Protein AF-A0A1M3EFP3-F1 (afdb_monomer)

pLDDT: mean 71.4, std 15.64, range [27.47, 90.38]

Mean predicted aligned error: 19.11 Å

Secondary structure (DSSP, 8-state):
---PPP---TTEEE-PPTT--PPTT--GGGTPPPPTTSPPPPTT--SEEE------GGGG-SS----TTSHHHHHHHHHHHHHHS-------STT-EEEE-TTS-EEEE-TTSTT--EEEEEEESSGGGSPSS---EEEETTEEEEEEE--

Solvent-accessible surface area (backbone atoms only — not comparable to full-atom values): 9932 Å² total; per-residue (Å²): 135,85,80,75,75,75,87,72,57,99,51,54,42,66,43,78,56,93,89,55,94,70,60,90,85,59,39,63,90,79,70,49,77,82,64,88,86,55,73,83,73,63,92,88,68,65,50,69,40,72,55,84,68,82,80,70,82,71,84,69,77,85,68,78,84,90,74,96,80,60,60,66,65,51,51,54,48,50,53,51,46,49,70,72,54,56,80,81,69,68,72,81,56,73,70,27,15,26,24,76,44,99,83,79,47,75,43,75,46,60,70,85,42,94,62,35,44,29,28,26,75,41,74,33,90,45,73,85,71,46,64,83,89,43,86,48,67,44,89,48,101,88,31,24,30,22,32,32,73,54,129

Radius of gyration: 21.46 Å; Cα contacts (8 Å, |Δi|>4): 169; chains: 1; bounding box: 40×60×51 Å

Foldseek 3Di:
DDPDDPPDDPQKDFDDAPPDPAPPRDDVVVVDDGDPPGDDHDPPDDRIDGHDDPPDPPVPPPDDDDDPDCVPVVVVVVVVVCVVCDDDAQPDDAFWFWAQDDPRDIDTDPPPDPRRFKGFHHFDADFVPQDPPFPGWDQDPVHTTTIDTDD

Sequence (151 aa):
MITAAPRGGADTVFNAPPGWLTPAGFDPRRGHLPDPTWPAAPAGWQFWVTRPQPRGLVAALKRGWWGPAVGGAVVVLLVLVALLHGPSSPTDGVGSCWTEGSGGRLTSVDCSSSRAMYRVSSVVARPELCSKPSPGYLDGATGFECLTATS

Structure (mmCIF, N/CA/C/O backbone):
data_AF-A0A1M3EFP3-F1
#
_entry.id   AF-A0A1M3EFP3-F1
#
loop_
_atom_site.group_PDB
_atom_site.id
_atom_site.type_symbol
_atom_site.label_atom_id
_atom_site.label_alt_id
_atom_site.label_comp_id
_atom_site.label_asym_id
_atom_site.label_entity_id
_atom_site.label_seq_id
_atom_site.pdbx_PDB_ins_code
_atom_site.Cartn_x
_atom_site.Cartn_y
_atom_site.Cartn_z
_atom_site.occupancy
_atom_site.B_iso_or_equiv
_atom_site.auth_seq_id
_atom_site.auth_comp_id
_atom_site.auth_asym_id
_atom_site.auth_atom_id
_atom_site.pdbx_PDB_model_num
ATOM 1 N N . MET A 1 1 ? 11.030 -10.917 30.169 1.00 29.42 1 MET A N 1
ATOM 2 C CA . MET A 1 1 ? 10.916 -11.995 29.163 1.00 29.42 1 MET A CA 1
ATOM 3 C C . MET A 1 1 ? 10.257 -11.389 27.939 1.00 29.42 1 MET A C 1
ATOM 5 O O . MET A 1 1 ? 9.121 -10.953 28.045 1.00 29.42 1 MET A O 1
ATOM 9 N N . ILE A 1 2 ? 10.991 -11.231 26.838 1.00 27.47 2 ILE A N 1
ATOM 10 C CA . ILE A 1 2 ? 10.464 -10.622 25.610 1.00 27.47 2 ILE A CA 1
ATOM 11 C C . ILE A 1 2 ? 9.995 -11.783 24.736 1.00 27.47 2 ILE A C 1
ATOM 13 O O . ILE A 1 2 ? 10.812 -12.501 24.164 1.00 27.47 2 ILE A O 1
ATOM 17 N N . THR A 1 3 ? 8.686 -12.025 24.717 1.00 31.03 3 THR A N 1
ATOM 18 C CA . THR A 1 3 ? 8.067 -13.013 23.831 1.00 31.03 3 THR A CA 1
ATOM 19 C C . THR A 1 3 ? 8.309 -12.576 22.392 1.00 31.03 3 THR A C 1
ATOM 21 O O . THR A 1 3 ? 7.810 -11.538 21.960 1.00 31.03 3 THR A O 1
ATOM 24 N N . ALA A 1 4 ? 9.111 -13.354 21.667 1.00 32.00 4 ALA A N 1
ATOM 25 C CA . ALA A 1 4 ? 9.338 -13.171 20.244 1.00 32.00 4 ALA A CA 1
ATOM 26 C C . ALA A 1 4 ? 7.988 -13.179 19.511 1.00 32.00 4 ALA A C 1
ATOM 28 O O . ALA A 1 4 ? 7.208 -14.124 19.648 1.00 32.00 4 ALA A O 1
ATOM 29 N N . ALA A 1 5 ? 7.708 -12.116 18.754 1.00 43.78 5 ALA A N 1
ATOM 30 C CA . ALA A 1 5 ? 6.544 -12.063 17.883 1.00 43.78 5 ALA A CA 1
ATOM 31 C C . ALA A 1 5 ? 6.570 -13.272 16.924 1.00 43.78 5 ALA A C 1
ATOM 33 O O . ALA A 1 5 ? 7.647 -13.637 16.435 1.00 43.78 5 ALA A O 1
ATOM 34 N N . PRO A 1 6 ? 5.417 -13.908 16.643 1.00 43.91 6 PRO A N 1
ATOM 35 C CA . PRO A 1 6 ? 5.364 -14.999 15.684 1.00 43.91 6 PRO A CA 1
ATOM 36 C C . PRO A 1 6 ? 5.907 -14.494 14.347 1.00 43.91 6 PRO A C 1
ATOM 38 O O . PRO A 1 6 ? 5.598 -13.371 13.944 1.00 43.91 6 PRO A O 1
ATOM 41 N N . ARG A 1 7 ? 6.719 -15.313 13.662 1.00 45.34 7 ARG A N 1
ATOM 42 C CA . ARG A 1 7 ? 7.126 -15.080 12.269 1.00 45.34 7 ARG A CA 1
ATOM 43 C C . ARG A 1 7 ? 5.846 -14.959 11.441 1.00 45.34 7 ARG A C 1
ATOM 45 O O . ARG A 1 7 ? 5.256 -15.968 11.067 1.00 45.34 7 ARG A O 1
ATOM 52 N N . GLY A 1 8 ? 5.357 -13.734 11.274 1.00 48.22 8 GLY A N 1
ATOM 53 C CA . GLY A 1 8 ? 4.094 -13.461 10.614 1.00 48.22 8 GLY A CA 1
ATOM 54 C C . GLY A 1 8 ? 4.214 -13.887 9.166 1.00 48.22 8 GLY A C 1
ATOM 55 O O . GLY A 1 8 ? 4.918 -13.240 8.396 1.00 48.22 8 GLY A O 1
ATOM 56 N N . GLY A 1 9 ? 3.548 -14.985 8.812 1.00 53.97 9 GLY A N 1
ATOM 57 C CA . GLY A 1 9 ? 3.300 -15.316 7.417 1.00 53.97 9 GLY A CA 1
ATOM 58 C C . GLY A 1 9 ? 2.615 -14.135 6.729 1.00 53.97 9 GLY A C 1
ATOM 59 O O . GLY A 1 9 ? 1.959 -13.318 7.390 1.00 53.97 9 GLY A O 1
ATOM 60 N N . ALA A 1 10 ? 2.771 -14.059 5.408 1.00 60.09 10 ALA A N 1
ATOM 61 C CA . ALA A 1 10 ? 2.252 -13.008 4.527 1.00 60.09 10 ALA A CA 1
ATOM 62 C C . ALA A 1 10 ? 0.737 -12.713 4.672 1.00 60.09 10 ALA A C 1
ATOM 64 O O . ALA A 1 10 ? 0.228 -11.757 4.096 1.00 60.09 10 ALA A O 1
ATOM 65 N N . ASP A 1 11 ? 0.027 -13.496 5.483 1.00 69.06 11 ASP A N 1
ATOM 66 C CA . ASP A 1 11 ? -1.413 -13.467 5.695 1.00 69.06 11 ASP A CA 1
ATOM 67 C C . ASP A 1 11 ? -1.855 -12.718 6.963 1.00 69.06 11 ASP A C 1
ATOM 69 O O . ASP A 1 11 ? -3.033 -12.743 7.295 1.00 69.06 11 ASP A O 1
ATOM 73 N N . THR A 1 12 ? -0.960 -12.078 7.721 1.00 77.56 12 THR A N 1
ATOM 74 C CA . THR A 1 12 ? -1.326 -11.381 8.976 1.00 77.56 12 THR A CA 1
ATOM 75 C C . THR A 1 12 ? -1.323 -9.861 8.819 1.00 77.56 12 THR A C 1
ATOM 77 O O . THR A 1 12 ? -0.338 -9.289 8.353 1.00 77.56 12 THR A O 1
ATOM 80 N N . VAL A 1 13 ? -2.407 -9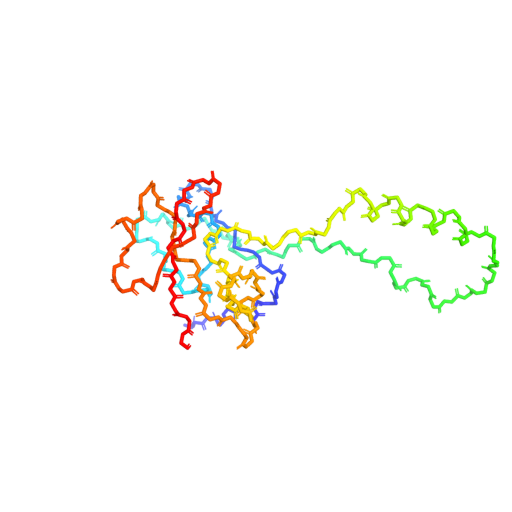.193 9.231 1.00 81.69 13 VAL A N 1
ATOM 81 C CA . VAL A 1 13 ? -2.585 -7.730 9.161 1.00 81.69 13 VAL A CA 1
ATOM 82 C C . VAL A 1 13 ? -2.605 -7.106 10.560 1.00 81.69 13 VAL A C 1
ATOM 84 O O . VAL A 1 13 ? -3.058 -7.738 11.518 1.00 81.69 13 VAL A O 1
ATOM 87 N N . PHE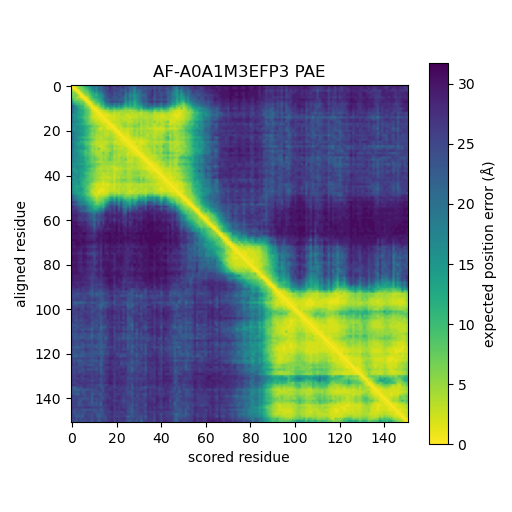 A 1 14 ? -2.081 -5.881 10.673 1.00 85.50 14 PHE A N 1
ATOM 88 C CA . PHE A 1 14 ? -2.111 -5.113 11.915 1.00 85.50 14 PHE A CA 1
ATOM 89 C C . PHE A 1 14 ? -3.536 -4.618 12.202 1.00 85.50 14 PHE A C 1
ATOM 91 O O . PHE A 1 14 ? -4.160 -3.980 11.356 1.00 85.50 14 PHE A O 1
ATOM 98 N N . ASN A 1 15 ? -4.040 -4.913 13.395 1.00 86.69 15 ASN A N 1
ATOM 99 C CA . ASN A 1 15 ? -5.351 -4.507 13.884 1.00 86.69 15 ASN A CA 1
ATOM 100 C C . ASN A 1 15 ? -5.168 -3.485 15.013 1.00 86.69 15 ASN A C 1
ATOM 102 O O . ASN A 1 15 ? -4.870 -3.853 16.153 1.00 86.69 15 ASN A O 1
ATOM 106 N N . ALA A 1 16 ? -5.299 -2.199 14.685 1.00 85.31 16 ALA A N 1
ATOM 107 C CA . ALA A 1 16 ? -5.158 -1.117 15.652 1.00 85.31 16 ALA A CA 1
ATOM 108 C C . ALA A 1 16 ? -6.331 -1.115 16.658 1.00 85.31 16 ALA A C 1
ATOM 110 O O . ALA A 1 16 ? -7.478 -1.303 16.247 1.00 85.31 16 ALA A O 1
ATOM 111 N N . PRO A 1 17 ? -6.076 -0.895 17.961 1.00 85.44 17 PRO A N 1
ATOM 112 C CA . PRO A 1 17 ? -7.126 -0.695 18.953 1.00 85.44 17 PRO A CA 1
ATOM 113 C C . PRO A 1 17 ? -8.084 0.455 18.608 1.00 85.44 17 PRO A C 1
ATOM 115 O O . PRO A 1 17 ? -7.687 1.414 17.938 1.00 85.44 17 PRO A O 1
ATOM 118 N N . PRO A 1 18 ? -9.327 0.427 19.124 1.00 78.50 18 PRO A N 1
ATOM 119 C CA . PRO A 1 18 ? -10.253 1.540 18.982 1.00 78.50 18 PRO A CA 1
ATOM 120 C C . PRO A 1 18 ? -9.648 2.814 19.586 1.00 78.50 18 PRO A C 1
ATOM 122 O O . PRO A 1 18 ? -9.137 2.794 20.704 1.00 78.50 18 PRO A O 1
ATOM 125 N N . GLY A 1 19 ? -9.709 3.922 18.845 1.00 78.19 19 GLY A N 1
ATOM 126 C CA . GLY A 1 19 ? -9.183 5.222 19.278 1.00 78.19 19 GLY A CA 1
ATOM 127 C C . GLY A 1 19 ? -7.711 5.482 18.940 1.00 78.19 19 GLY A C 1
ATOM 128 O O . GLY A 1 19 ? -7.235 6.589 19.177 1.00 78.19 19 GLY A O 1
ATOM 129 N N . TRP A 1 20 ? -6.986 4.520 18.360 1.00 84.31 20 TRP A N 1
ATOM 130 C CA . TRP A 1 20 ? -5.644 4.775 17.831 1.00 84.31 20 TRP A CA 1
ATOM 131 C C . TRP A 1 20 ? -5.727 5.474 16.469 1.00 84.31 20 TRP A C 1
ATOM 133 O O . TRP A 1 20 ? -6.382 4.990 15.546 1.00 84.31 20 TRP A O 1
ATOM 143 N N . LEU A 1 21 ? -5.025 6.601 16.326 1.00 82.44 21 LEU A N 1
ATOM 144 C CA . LEU A 1 21 ? -4.865 7.302 15.049 1.00 82.44 21 LEU A CA 1
ATOM 145 C C . LEU A 1 21 ? -3.729 6.657 14.254 1.00 82.44 21 LEU A C 1
ATOM 147 O O . LEU A 1 21 ? -2.614 7.170 14.179 1.00 82.44 21 LEU A O 1
ATOM 151 N N . THR A 1 22 ? -4.004 5.476 13.714 1.00 83.19 22 THR A N 1
ATOM 152 C CA . THR A 1 22 ? -3.021 4.694 12.972 1.00 83.19 22 THR A CA 1
ATOM 153 C C . THR A 1 22 ? -3.096 5.015 11.471 1.00 83.19 22 THR A C 1
ATOM 155 O O . THR A 1 22 ? -4.170 4.877 10.884 1.00 83.19 22 THR A O 1
ATOM 158 N N . PRO A 1 23 ? -1.984 5.416 10.819 1.00 77.94 23 PRO A N 1
ATOM 159 C CA . PRO A 1 23 ? -1.955 5.631 9.374 1.00 77.94 23 PRO A CA 1
ATOM 160 C C . PRO A 1 23 ? -2.356 4.371 8.597 1.00 77.94 23 PRO A C 1
ATOM 162 O O . PRO A 1 23 ? -2.069 3.246 9.020 1.00 77.94 23 PRO A O 1
ATOM 165 N N . ALA A 1 24 ? -2.983 4.549 7.433 1.00 78.81 24 ALA A N 1
ATOM 166 C CA . ALA A 1 24 ? -3.335 3.429 6.567 1.00 78.81 24 ALA A CA 1
ATOM 167 C C . ALA A 1 24 ? -2.080 2.612 6.206 1.00 78.81 24 ALA A C 1
ATOM 169 O O . ALA A 1 24 ? -1.065 3.163 5.784 1.00 78.81 24 ALA A O 1
ATOM 170 N N . GLY A 1 25 ? -2.141 1.291 6.397 1.00 74.06 25 GLY A N 1
ATOM 171 C CA . GLY A 1 25 ? -1.011 0.399 6.119 1.00 74.06 25 GLY A CA 1
ATOM 172 C C . GLY A 1 25 ? 0.113 0.421 7.163 1.00 74.06 25 GLY A C 1
ATOM 173 O O . GLY A 1 25 ? 1.184 -0.134 6.899 1.00 74.06 25 GLY A O 1
ATOM 174 N N . PHE A 1 26 ? -0.104 1.021 8.341 1.00 81.38 26 PHE A N 1
ATOM 175 C CA . PHE A 1 26 ? 0.830 0.904 9.460 1.00 81.38 26 PHE A CA 1
ATOM 176 C C . PHE A 1 26 ? 1.116 -0.569 9.779 1.00 81.38 26 PHE A C 1
ATOM 178 O O . PHE A 1 26 ? 0.218 -1.394 9.942 1.00 81.38 26 PHE A O 1
ATOM 185 N N . ASP A 1 27 ? 2.402 -0.883 9.878 1.00 83.25 27 ASP A N 1
ATOM 186 C CA . ASP A 1 27 ? 2.904 -2.219 10.187 1.00 83.25 27 ASP A CA 1
ATOM 187 C C . ASP A 1 27 ? 4.271 -2.066 10.872 1.00 83.25 27 ASP A C 1
ATOM 189 O O . ASP A 1 27 ? 5.248 -1.713 10.199 1.00 83.25 27 ASP A O 1
ATOM 193 N N . PRO A 1 28 ? 4.361 -2.328 12.188 1.00 76.62 28 PRO A N 1
ATOM 194 C CA . PRO A 1 28 ? 5.618 -2.282 12.931 1.00 76.62 28 PRO A CA 1
ATOM 195 C C . PRO A 1 28 ? 6.721 -3.162 12.338 1.00 76.62 28 PRO A C 1
ATOM 197 O O . PRO A 1 28 ? 7.903 -2.833 12.421 1.00 76.62 28 PRO A O 1
ATOM 200 N N . ARG A 1 29 ? 6.357 -4.272 11.686 1.00 74.38 29 ARG A N 1
ATOM 201 C CA . ARG A 1 29 ? 7.318 -5.207 11.078 1.00 74.38 29 ARG A CA 1
ATOM 202 C C . ARG A 1 29 ? 7.988 -4.620 9.839 1.00 74.38 29 ARG A C 1
ATOM 204 O O . ARG A 1 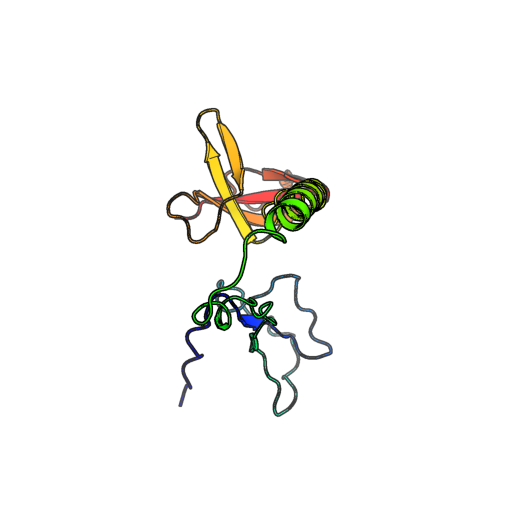29 ? 9.035 -5.109 9.434 1.00 74.38 29 ARG A O 1
ATOM 211 N N . ARG A 1 30 ? 7.409 -3.568 9.248 1.00 72.94 30 ARG A N 1
ATOM 212 C CA . ARG A 1 30 ? 7.979 -2.816 8.118 1.00 72.94 30 ARG A CA 1
ATOM 213 C C . ARG A 1 30 ? 8.850 -1.634 8.565 1.00 72.94 30 ARG A C 1
ATOM 215 O O . ARG A 1 30 ? 9.194 -0.800 7.730 1.00 72.94 30 ARG A O 1
ATOM 222 N N . GLY A 1 31 ? 9.176 -1.559 9.859 1.00 75.38 31 GLY A N 1
ATOM 223 C CA . GLY A 1 31 ? 9.989 -0.495 10.449 1.00 75.38 31 GLY A CA 1
ATOM 224 C C . GLY A 1 31 ? 9.204 0.751 10.862 1.00 75.38 31 GLY A C 1
ATOM 225 O O . GLY A 1 31 ? 9.816 1.744 11.242 1.00 75.38 31 GLY A O 1
ATOM 226 N N . HIS A 1 32 ? 7.867 0.727 10.805 1.00 80.44 32 HIS A N 1
ATOM 227 C CA . HIS A 1 32 ? 7.062 1.830 11.321 1.00 80.44 32 HIS A CA 1
ATOM 228 C C . HIS A 1 32 ? 7.138 1.875 12.850 1.00 80.44 32 HIS A C 1
ATOM 230 O O . HIS A 1 32 ? 6.868 0.884 13.529 1.00 80.44 32 HIS A O 1
ATOM 236 N N . LEU A 1 33 ? 7.494 3.035 13.395 1.00 79.62 33 LEU A N 1
ATOM 237 C CA . LEU A 1 33 ? 7.548 3.248 14.836 1.00 79.62 33 LEU A CA 1
ATOM 238 C C . LEU A 1 33 ? 6.154 3.621 15.363 1.00 79.62 33 LEU A C 1
ATOM 240 O O . LEU A 1 33 ? 5.476 4.432 14.730 1.00 79.62 33 LEU A O 1
ATOM 244 N N . PRO A 1 34 ? 5.708 3.039 16.490 1.00 74.62 34 PRO A N 1
ATOM 245 C CA . PRO A 1 34 ? 4.483 3.473 17.146 1.00 74.62 34 PRO A CA 1
ATOM 246 C C . PRO A 1 34 ? 4.646 4.899 17.677 1.00 74.62 34 PRO A C 1
ATOM 248 O O . PRO A 1 34 ? 5.701 5.254 18.207 1.00 74.62 34 PRO A O 1
ATOM 251 N N . ASP A 1 35 ? 3.598 5.706 17.537 1.00 77.62 35 ASP A N 1
ATOM 252 C CA . ASP A 1 35 ? 3.593 7.070 18.055 1.00 77.62 35 ASP A CA 1
ATOM 253 C C . ASP A 1 35 ? 3.552 7.040 19.597 1.00 77.62 35 ASP A C 1
ATOM 255 O O . ASP A 1 35 ? 2.694 6.357 20.168 1.00 77.62 35 ASP A O 1
ATOM 259 N N . PRO A 1 36 ? 4.440 7.770 20.298 1.00 81.69 36 PRO A N 1
ATOM 260 C CA . PRO A 1 36 ? 4.418 7.861 21.758 1.00 81.69 36 PRO A CA 1
ATOM 261 C C . PRO A 1 36 ? 3.105 8.402 22.340 1.00 81.69 36 PRO A C 1
ATOM 263 O O . PRO A 1 36 ? 2.829 8.189 23.519 1.00 81.69 36 PRO A O 1
ATOM 266 N N . THR A 1 37 ? 2.310 9.120 21.545 1.00 85.06 37 THR A N 1
ATOM 267 C CA . THR A 1 37 ? 1.011 9.677 21.949 1.00 85.06 37 THR A CA 1
ATOM 268 C C . THR A 1 37 ? -0.126 8.655 21.917 1.00 85.06 37 THR A C 1
ATOM 270 O O . THR A 1 37 ? -1.226 8.953 22.387 1.00 85.06 37 THR A O 1
ATOM 273 N N . TRP A 1 38 ? 0.101 7.447 21.389 1.00 82.69 38 TRP A N 1
ATOM 274 C CA . TRP A 1 38 ? -0.930 6.415 21.351 1.00 82.69 38 TRP A CA 1
ATOM 275 C C . TRP A 1 38 ? -1.269 5.897 22.754 1.00 82.69 38 TRP A C 1
ATOM 277 O O . TRP A 1 38 ? -0.372 5.593 23.544 1.00 82.69 38 TRP A O 1
ATOM 287 N N . PRO A 1 39 ? -2.568 5.754 23.080 1.00 82.50 39 PRO A N 1
ATOM 288 C CA . PRO A 1 39 ? -2.972 5.227 24.372 1.00 82.50 39 PRO A CA 1
ATOM 289 C C . PRO A 1 39 ? -2.587 3.751 24.491 1.00 82.50 39 PRO A C 1
ATOM 291 O O . PRO A 1 39 ? -2.469 3.040 23.496 1.00 82.50 39 PRO A O 1
ATOM 294 N N . ALA A 1 40 ? -2.447 3.251 25.718 1.00 83.69 40 ALA A N 1
ATOM 295 C CA . ALA A 1 40 ? -2.236 1.823 25.929 1.00 83.69 40 ALA A CA 1
ATOM 296 C C . ALA A 1 40 ? -3.403 1.008 25.339 1.00 83.69 40 ALA A C 1
ATOM 298 O O . ALA A 1 40 ? -4.568 1.401 25.433 1.00 83.69 40 ALA A O 1
ATOM 299 N N . ALA A 1 41 ? -3.092 -0.133 24.725 1.00 85.81 41 ALA A N 1
ATOM 300 C CA . ALA A 1 41 ? -4.124 -1.010 24.191 1.00 85.81 41 ALA A CA 1
ATOM 301 C C . ALA A 1 41 ? -4.957 -1.649 25.321 1.00 85.81 41 ALA A C 1
ATOM 303 O O . ALA A 1 41 ? -4.422 -1.910 26.404 1.00 85.81 41 ALA A O 1
ATOM 304 N N . PRO A 1 42 ? -6.244 -1.955 25.073 1.00 84.75 42 PRO A N 1
ATOM 305 C CA . PRO A 1 42 ? -7.073 -2.689 26.020 1.00 84.75 42 PRO A CA 1
ATOM 306 C C . PRO A 1 42 ? -6.486 -4.063 26.364 1.00 84.75 42 PRO A C 1
ATOM 308 O O . PRO A 1 42 ? -5.822 -4.707 25.545 1.00 84.75 42 PRO A O 1
ATOM 311 N N . ALA A 1 43 ? -6.783 -4.545 27.570 1.00 86.12 43 ALA A N 1
ATOM 312 C CA . ALA A 1 43 ? -6.376 -5.879 27.990 1.00 86.12 43 ALA A CA 1
ATOM 313 C C . ALA A 1 43 ? -6.921 -6.948 27.022 1.00 86.12 43 ALA A C 1
ATOM 315 O O . ALA A 1 43 ? -8.107 -6.960 26.697 1.00 86.12 43 ALA A O 1
ATOM 316 N N . GLY A 1 44 ? -6.046 -7.847 26.562 1.00 84.19 44 GLY A N 1
ATOM 317 C CA . GLY A 1 44 ? -6.406 -8.938 25.647 1.00 84.19 44 GLY A CA 1
ATOM 318 C C . GLY A 1 44 ? -6.489 -8.559 24.163 1.00 84.19 44 GLY A C 1
ATOM 319 O O . GLY A 1 44 ? -6.916 -9.387 23.359 1.00 84.19 44 GLY A O 1
ATOM 320 N N . TRP A 1 45 ? -6.083 -7.344 23.773 1.00 88.62 45 TRP A N 1
ATOM 321 C CA . TRP A 1 45 ? -6.118 -6.925 22.371 1.00 88.62 45 TRP A CA 1
ATOM 322 C C . TRP A 1 45 ? -5.166 -7.739 21.481 1.00 88.62 45 TRP A C 1
ATOM 324 O O . TRP A 1 45 ? -3.982 -7.900 21.787 1.00 88.62 45 TRP A O 1
ATOM 334 N N . GLN A 1 46 ? -5.670 -8.209 20.337 1.00 87.69 46 GLN A N 1
ATOM 335 C CA . GLN A 1 46 ? -4.868 -8.899 19.327 1.00 87.69 46 GLN A CA 1
ATOM 336 C C . GLN A 1 46 ? -4.470 -7.927 18.215 1.00 87.69 46 GLN A C 1
ATOM 338 O O . GLN A 1 46 ? -5.269 -7.605 17.336 1.00 87.69 46 GLN A O 1
ATOM 343 N N . PHE A 1 47 ? -3.209 -7.493 18.239 1.00 83.75 47 PHE A N 1
ATOM 344 C CA . PHE A 1 47 ? -2.631 -6.608 17.221 1.00 83.75 47 PHE A CA 1
ATOM 345 C C . PHE A 1 47 ? -2.449 -7.266 15.857 1.00 83.75 47 PHE A C 1
ATOM 347 O O . PHE A 1 47 ? -2.304 -6.567 14.863 1.00 83.75 47 PHE A O 1
ATOM 354 N N . TRP A 1 48 ? -2.426 -8.595 15.801 1.00 84.50 48 TRP A N 1
ATOM 355 C CA . TRP A 1 48 ? -2.166 -9.342 14.580 1.00 84.50 48 TRP A CA 1
ATOM 356 C C . TRP A 1 48 ? -3.315 -10.294 14.332 1.00 84.50 48 TRP A C 1
ATOM 358 O O . TRP A 1 48 ? -3.511 -11.241 15.091 1.00 84.50 48 TRP A O 1
ATOM 368 N N . VAL A 1 49 ? -4.058 -10.040 13.262 1.00 83.50 49 VAL A N 1
ATOM 369 C CA . VAL A 1 49 ? -5.161 -10.900 12.842 1.00 83.50 49 VAL A CA 1
ATOM 370 C C . VAL A 1 49 ? -4.823 -11.536 11.504 1.00 83.50 49 VAL A C 1
ATOM 372 O O . VAL A 1 49 ? -4.245 -10.902 10.618 1.00 83.50 49 VAL A O 1
ATOM 375 N N . THR A 1 50 ? -5.156 -12.812 11.351 1.00 80.88 50 THR A N 1
ATOM 376 C CA . THR A 1 50 ? -5.027 -13.501 10.069 1.00 80.88 50 THR A CA 1
ATOM 377 C C . THR A 1 50 ? -6.094 -12.964 9.126 1.00 80.88 50 THR A C 1
ATOM 379 O O . THR A 1 50 ? -7.286 -13.001 9.435 1.00 80.88 50 THR A O 1
ATOM 382 N N . ARG A 1 51 ? -5.672 -12.459 7.969 1.00 65.25 51 ARG A N 1
ATOM 383 C CA . ARG A 1 51 ? -6.569 -12.086 6.883 1.00 65.25 51 ARG A CA 1
ATOM 384 C C . ARG A 1 51 ? -7.324 -13.359 6.475 1.00 65.25 51 ARG A C 1
ATOM 386 O O . ARG A 1 51 ? -6.676 -14.387 6.270 1.00 65.25 51 ARG A O 1
ATOM 393 N N . PRO A 1 52 ? -8.661 -13.342 6.382 1.00 54.75 52 PRO A N 1
ATOM 394 C CA . PRO A 1 52 ? -9.398 -14.516 5.939 1.00 54.75 52 PRO A CA 1
ATOM 395 C C . PRO A 1 52 ? -8.943 -14.880 4.522 1.00 54.75 52 PRO A C 1
ATOM 397 O O . PRO A 1 52 ? -9.266 -14.189 3.558 1.00 54.75 52 PRO A O 1
ATOM 400 N N . GLN A 1 53 ? -8.147 -15.946 4.398 1.00 52.00 53 GLN A N 1
ATOM 401 C CA . GLN A 1 53 ? -7.829 -16.525 3.101 1.00 52.00 53 GLN A CA 1
ATOM 402 C C . GLN A 1 53 ? -9.122 -17.112 2.522 1.00 52.00 53 GLN A C 1
ATOM 404 O O . GLN A 1 53 ? -9.812 -17.857 3.231 1.00 52.00 53 GLN A O 1
ATOM 409 N N . PRO A 1 54 ? -9.464 -16.833 1.253 1.00 52.28 54 PRO A N 1
ATOM 410 C CA . PRO A 1 54 ? -10.502 -17.592 0.578 1.00 52.28 54 PRO A CA 1
ATOM 411 C C . PRO A 1 54 ? -10.029 -19.047 0.528 1.00 52.28 54 PRO A C 1
ATOM 413 O O . PRO A 1 54 ? -9.081 -19.387 -0.178 1.00 52.28 54 PRO A O 1
ATOM 416 N N . ARG A 1 55 ? -10.640 -19.909 1.349 1.00 56.09 55 ARG A N 1
ATOM 417 C CA . ARG A 1 55 ? -10.318 -21.338 1.394 1.00 56.09 55 ARG A CA 1
ATOM 418 C C . ARG A 1 55 ? -10.640 -21.941 0.031 1.00 56.09 55 ARG A C 1
ATOM 420 O O . ARG A 1 55 ? -11.800 -22.173 -0.297 1.00 56.09 55 ARG A O 1
ATOM 427 N N . GLY A 1 56 ? -9.595 -22.157 -0.761 1.00 47.25 56 GLY A N 1
ATOM 428 C CA . GLY A 1 56 ? -9.684 -22.765 -2.076 1.00 47.25 56 GLY A CA 1
ATOM 429 C C . GLY A 1 56 ? -10.285 -24.165 -1.988 1.00 47.25 56 GLY A C 1
ATOM 430 O O . GLY A 1 56 ? -9.775 -25.034 -1.282 1.00 47.25 56 GLY A O 1
ATOM 431 N N . LEU A 1 57 ? -11.340 -24.373 -2.771 1.00 59.22 57 LEU A N 1
ATOM 432 C CA . LEU A 1 57 ? -12.085 -25.606 -3.061 1.00 59.22 57 LEU A CA 1
ATOM 433 C C . LEU A 1 57 ? -11.239 -26.806 -3.558 1.00 59.22 57 LEU A C 1
ATOM 435 O O . LEU A 1 57 ? -11.782 -27.795 -4.042 1.00 59.22 57 LEU A O 1
ATOM 439 N N . VAL A 1 58 ? -9.909 -26.755 -3.469 1.00 56.59 58 VAL A N 1
ATOM 440 C CA . VAL A 1 58 ? -9.001 -27.657 -4.197 1.00 56.59 58 VAL A CA 1
ATOM 441 C C . VAL A 1 58 ? -8.670 -28.940 -3.419 1.00 56.59 58 VAL A C 1
ATOM 443 O O . VAL A 1 58 ? -8.155 -29.895 -3.991 1.00 56.59 58 VAL A O 1
ATOM 446 N N . ALA A 1 59 ? -9.022 -29.033 -2.132 1.00 50.38 59 ALA A N 1
ATOM 447 C CA . ALA A 1 59 ? -8.776 -30.245 -1.340 1.00 50.38 59 ALA A CA 1
ATOM 448 C C . ALA A 1 59 ? -9.721 -31.421 -1.679 1.00 50.38 59 ALA A C 1
ATOM 450 O O . ALA A 1 59 ? -9.444 -32.555 -1.295 1.00 50.38 59 ALA A O 1
ATOM 451 N N . ALA A 1 60 ? -10.816 -31.183 -2.409 1.00 50.59 60 ALA A N 1
ATOM 452 C CA . ALA A 1 60 ? -11.858 -32.189 -2.634 1.00 50.59 60 ALA A CA 1
ATOM 453 C C . A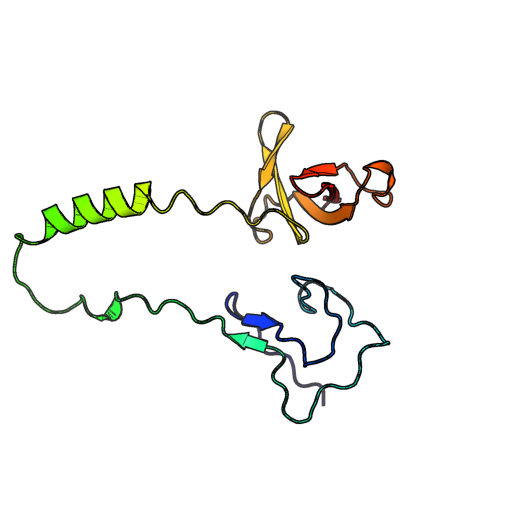LA A 1 60 ? -11.737 -32.971 -3.958 1.00 50.59 60 ALA A C 1
ATOM 455 O O . ALA A 1 60 ? -12.460 -33.940 -4.159 1.00 50.59 60 ALA A O 1
ATOM 456 N N . LEU A 1 61 ? -10.824 -32.605 -4.865 1.00 53.72 61 LEU A N 1
ATOM 457 C CA . LEU A 1 61 ? -10.818 -33.132 -6.243 1.00 53.72 61 LEU A CA 1
ATOM 458 C C . LEU A 1 61 ? -9.848 -34.300 -6.492 1.00 53.72 61 LEU A C 1
ATOM 460 O O . LEU A 1 61 ? -9.538 -34.618 -7.638 1.00 53.72 61 LEU A O 1
ATOM 464 N N . LYS A 1 62 ? -9.382 -34.982 -5.439 1.00 50.97 62 LYS A N 1
ATOM 465 C CA . LYS A 1 62 ? -8.541 -36.187 -5.558 1.00 50.97 62 LYS A CA 1
ATOM 466 C C . LYS A 1 62 ? -9.270 -37.478 -5.162 1.00 50.97 62 LYS A C 1
ATOM 468 O O . LYS A 1 62 ? -8.672 -38.351 -4.541 1.00 50.97 62 LYS A O 1
ATOM 473 N N . ARG A 1 63 ? -10.550 -37.644 -5.530 1.00 52.75 63 ARG A N 1
ATOM 474 C CA . ARG A 1 63 ? -11.168 -38.985 -5.619 1.00 52.75 63 ARG A CA 1
ATOM 475 C C . ARG A 1 63 ? -12.467 -39.004 -6.436 1.00 52.75 63 ARG A C 1
ATOM 477 O O . ARG A 1 63 ? -13.445 -38.398 -6.030 1.00 52.75 63 ARG A O 1
ATOM 484 N N . GLY A 1 64 ? -12.476 -39.787 -7.517 1.00 43.06 64 GLY A N 1
ATOM 485 C CA . GLY A 1 64 ? -13.650 -40.085 -8.357 1.00 43.06 64 GLY A CA 1
ATOM 486 C C . GLY A 1 64 ? -13.711 -39.152 -9.567 1.00 43.06 64 GLY A C 1
ATOM 487 O O . GLY A 1 64 ? -13.899 -37.960 -9.392 1.00 43.06 64 GLY A O 1
ATOM 488 N N . TRP A 1 65 ? -13.337 -39.580 -10.782 1.00 68.31 65 TRP A N 1
ATOM 489 C CA . TRP A 1 65 ? -14.122 -40.434 -11.704 1.00 68.31 65 TRP A CA 1
ATOM 490 C C . TRP A 1 65 ? -15.481 -39.756 -12.019 1.00 68.31 65 TRP A C 1
ATOM 492 O O . TRP A 1 65 ? -16.107 -39.256 -11.099 1.00 68.31 65 TRP A O 1
ATOM 502 N N . TRP A 1 66 ? -15.931 -39.753 -13.285 1.00 42.50 66 TRP A N 1
ATOM 503 C CA . TRP A 1 66 ? -17.201 -39.198 -13.825 1.00 42.50 66 TRP A CA 1
ATOM 504 C C . TRP A 1 66 ? -17.161 -37.664 -14.045 1.00 42.50 66 TRP A C 1
ATOM 506 O O . TRP A 1 66 ? -17.027 -36.916 -13.094 1.00 42.50 66 TRP A O 1
ATOM 516 N N . GLY A 1 67 ? -17.270 -37.031 -15.218 1.00 43.56 67 GLY A N 1
ATOM 517 C CA . GLY A 1 67 ? -17.519 -37.360 -16.626 1.00 43.56 67 GLY A CA 1
ATOM 518 C C . GLY A 1 67 ? -17.593 -36.008 -17.399 1.00 43.56 67 GLY A C 1
ATOM 519 O O . GLY A 1 67 ? -17.948 -34.990 -16.802 1.00 43.56 67 GLY A O 1
ATOM 520 N N . PRO A 1 68 ? -17.226 -35.929 -18.691 1.00 49.38 68 PRO A N 1
ATOM 521 C CA . PRO A 1 68 ? -16.778 -34.702 -19.377 1.00 49.38 68 PRO A CA 1
ATOM 522 C C . PRO A 1 68 ? -17.903 -33.781 -19.903 1.00 49.38 68 PRO A C 1
ATOM 524 O O . PRO A 1 68 ? -17.794 -33.234 -20.995 1.00 49.38 68 PRO A O 1
ATOM 527 N N . ALA A 1 69 ? -18.984 -33.577 -19.147 1.00 52.03 69 ALA A N 1
ATOM 528 C CA . ALA A 1 69 ? -20.123 -32.759 -19.597 1.00 52.03 69 ALA A CA 1
ATOM 529 C C . ALA A 1 69 ? -20.173 -31.336 -18.993 1.00 52.03 69 ALA A C 1
ATOM 531 O O . ALA A 1 69 ? -20.902 -30.486 -19.491 1.00 52.03 69 ALA A O 1
ATOM 532 N N . VAL A 1 70 ? -19.380 -31.038 -17.955 1.00 52.19 70 VAL A N 1
ATOM 533 C CA . VAL A 1 70 ? -19.448 -29.753 -17.215 1.00 52.19 70 VAL A CA 1
ATOM 534 C C . VAL A 1 70 ? -18.358 -28.751 -17.643 1.00 52.19 70 VAL A C 1
ATOM 536 O O . VAL A 1 70 ? -18.449 -27.558 -17.359 1.00 52.19 70 VAL A O 1
ATOM 539 N N . GLY A 1 71 ? -17.339 -29.199 -18.387 1.00 49.28 71 GLY A N 1
ATOM 540 C CA . GLY A 1 71 ? -16.162 -28.385 -18.719 1.00 49.28 71 GLY A CA 1
ATOM 541 C C . GLY A 1 71 ? -16.456 -27.143 -19.569 1.00 49.28 71 GLY A C 1
ATOM 542 O O . GLY A 1 71 ? -15.860 -26.096 -19.337 1.00 49.28 71 GLY A O 1
ATOM 543 N N . GLY A 1 72 ? -17.405 -27.218 -20.508 1.00 53.25 72 GLY A N 1
ATOM 544 C CA . GLY A 1 72 ? -17.687 -26.115 -21.437 1.00 53.25 72 GLY A CA 1
ATOM 545 C C . GLY A 1 72 ? -18.276 -24.873 -20.760 1.00 53.25 72 GLY A C 1
ATOM 546 O O . GLY A 1 72 ? -17.797 -23.763 -20.977 1.00 53.25 72 GLY A O 1
ATOM 547 N N . ALA A 1 73 ? -19.265 -25.057 -19.881 1.00 57.19 73 ALA A N 1
ATOM 548 C CA . ALA A 1 73 ? -19.884 -23.950 -19.152 1.00 57.19 73 ALA A CA 1
ATOM 549 C C . ALA A 1 73 ? -18.913 -23.312 -18.147 1.00 57.19 73 ALA A C 1
ATOM 551 O O . ALA A 1 73 ? -18.911 -22.096 -17.982 1.00 57.19 73 ALA A O 1
ATOM 552 N N . VAL A 1 74 ? -18.041 -24.115 -17.529 1.00 58.44 74 VAL A N 1
ATOM 553 C CA . VAL A 1 74 ? -17.013 -23.619 -16.605 1.00 58.44 74 VAL A CA 1
ATOM 554 C C . VAL A 1 74 ? -15.957 -22.802 -17.342 1.00 58.44 74 VAL A C 1
ATOM 556 O O . VAL A 1 74 ? -15.574 -21.753 -16.844 1.00 58.44 74 VAL A O 1
ATOM 559 N N . VAL A 1 75 ? -15.521 -23.208 -18.538 1.00 62.84 75 VAL A N 1
ATOM 560 C CA . VAL A 1 75 ? -14.550 -22.423 -19.320 1.00 62.84 75 VAL A CA 1
ATOM 561 C C . VAL A 1 75 ? -15.151 -21.092 -19.772 1.00 62.84 75 VAL A C 1
ATOM 563 O O . VAL A 1 75 ? -14.508 -20.059 -19.611 1.00 62.84 75 VAL A O 1
ATOM 566 N N . VAL A 1 76 ? -16.395 -21.078 -20.261 1.00 67.12 76 VAL A N 1
ATOM 567 C CA . VAL A 1 76 ? -17.079 -19.829 -20.645 1.00 67.12 76 VAL A CA 1
ATOM 568 C C . VAL A 1 76 ? -17.274 -18.914 -19.435 1.00 67.12 76 VAL A C 1
ATOM 570 O O . VAL A 1 76 ? -17.008 -17.717 -19.527 1.00 67.12 76 VAL A O 1
ATOM 573 N N . LEU A 1 77 ? -17.659 -19.474 -18.285 1.00 64.25 77 LEU A N 1
ATOM 574 C CA . LEU A 1 77 ? -17.785 -18.722 -17.040 1.00 64.25 77 LEU A CA 1
ATOM 575 C C . LEU A 1 77 ? -16.426 -18.196 -16.560 1.00 64.25 77 LEU A C 1
ATOM 577 O O . LEU A 1 77 ? -16.350 -17.052 -16.143 1.00 64.25 77 LEU A O 1
ATOM 581 N N . LEU A 1 78 ? -15.348 -18.978 -16.657 1.00 60.53 78 LEU A N 1
ATOM 582 C CA . LEU A 1 78 ? -13.995 -18.554 -16.283 1.00 60.53 78 LEU A CA 1
ATOM 583 C C . LEU A 1 78 ? -13.465 -17.449 -17.199 1.00 60.53 78 LEU A C 1
ATOM 585 O O . LEU A 1 78 ? -12.818 -16.531 -16.707 1.00 60.53 78 LEU A O 1
ATOM 589 N N . VAL A 1 79 ? -13.764 -17.493 -18.499 1.00 67.50 79 VAL A N 1
ATOM 590 C CA . VAL A 1 79 ? -13.413 -16.417 -19.439 1.00 67.50 79 VAL A CA 1
ATOM 591 C C . VAL A 1 79 ? -14.222 -15.153 -19.136 1.00 67.5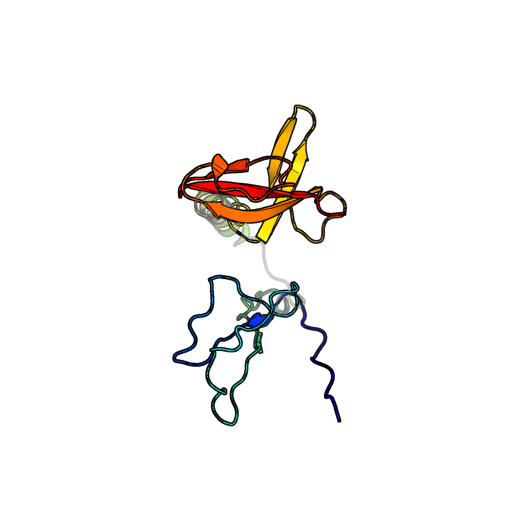0 79 VAL A C 1
ATOM 593 O O . VAL A 1 79 ? -13.651 -14.068 -19.087 1.00 67.50 79 VAL A O 1
ATOM 596 N N . LEU A 1 80 ? -15.520 -15.276 -18.843 1.00 63.75 80 LEU A N 1
ATOM 597 C CA . LEU A 1 80 ? -16.356 -14.152 -18.400 1.00 63.75 80 LEU A CA 1
ATOM 598 C C . LEU A 1 80 ? -15.873 -13.565 -17.072 1.00 63.75 80 LEU A C 1
ATOM 600 O O . LEU A 1 80 ? -15.773 -12.352 -16.931 1.00 63.75 80 LEU A O 1
ATOM 604 N N . VAL A 1 81 ? -15.519 -14.414 -16.113 1.00 63.66 81 VAL A N 1
ATOM 605 C CA . VAL A 1 81 ? -14.961 -14.013 -14.822 1.00 63.66 81 VAL A CA 1
ATOM 606 C C . VAL A 1 81 ? -13.600 -13.353 -15.021 1.00 63.66 81 VAL A C 1
ATOM 608 O O . VAL A 1 81 ? -13.379 -12.321 -14.411 1.00 63.66 81 VAL A O 1
ATOM 611 N N . ALA A 1 82 ? -12.726 -13.844 -15.899 1.00 59.72 82 ALA A N 1
ATOM 612 C CA . ALA A 1 82 ? -11.445 -13.200 -16.201 1.00 59.72 82 ALA A CA 1
ATOM 613 C C . ALA A 1 82 ? -11.610 -11.839 -16.903 1.00 59.72 82 ALA A C 1
ATOM 615 O O . ALA A 1 82 ? -10.826 -10.926 -16.661 1.00 59.72 82 ALA A O 1
ATOM 616 N N . LEU A 1 83 ? -12.647 -11.676 -17.730 1.00 59.53 83 LEU A N 1
ATOM 617 C CA . LEU A 1 83 ? -12.995 -10.384 -18.328 1.00 59.53 83 LEU A CA 1
ATOM 618 C C . LEU A 1 83 ? -13.617 -9.416 -17.304 1.00 59.53 83 LEU A C 1
ATOM 620 O O . LEU A 1 83 ? -13.422 -8.210 -17.418 1.00 59.53 83 LEU A O 1
ATOM 624 N N . LEU A 1 84 ? -14.338 -9.927 -16.299 1.00 57.03 84 LEU A N 1
ATOM 625 C CA . LEU A 1 84 ? -14.942 -9.129 -15.221 1.00 57.03 84 LEU A CA 1
ATOM 626 C C . LEU A 1 84 ? -13.957 -8.808 -14.081 1.00 57.03 84 LEU A C 1
ATOM 628 O O . LEU A 1 84 ? -14.076 -7.767 -13.442 1.00 57.03 84 LEU A O 1
ATOM 632 N N . HIS A 1 85 ? -12.981 -9.680 -13.833 1.00 50.06 85 HIS A N 1
ATOM 633 C CA . HIS A 1 85 ? -11.938 -9.542 -12.816 1.00 50.06 85 HIS A CA 1
ATOM 634 C C . HIS A 1 85 ? -10.623 -9.192 -13.507 1.00 50.06 85 HIS A C 1
ATOM 636 O O . HIS A 1 85 ? -9.687 -9.996 -13.521 1.00 50.06 85 HIS A O 1
ATOM 642 N N . GLY A 1 86 ? -10.578 -7.997 -14.108 1.00 47.50 86 GLY A N 1
ATOM 643 C CA . GLY A 1 86 ? -9.356 -7.445 -14.692 1.00 47.50 86 GLY A CA 1
ATOM 644 C C . GLY A 1 86 ? -8.155 -7.626 -13.751 1.00 47.50 86 GLY A C 1
ATOM 645 O O . GLY A 1 86 ? -8.346 -7.676 -12.531 1.00 47.50 86 GLY A O 1
ATOM 646 N N . PRO A 1 87 ? -6.932 -7.775 -14.298 1.00 50.50 87 PRO A N 1
ATOM 647 C CA . PRO A 1 87 ? -5.745 -8.109 -13.519 1.00 50.50 87 PRO A CA 1
ATOM 648 C C . PRO A 1 87 ? -5.662 -7.172 -12.319 1.00 50.50 87 PRO A C 1
ATOM 650 O O . PRO A 1 87 ? -5.671 -5.956 -12.495 1.00 50.50 87 PRO A O 1
ATOM 653 N N . SER A 1 88 ? -5.664 -7.742 -11.112 1.00 43.69 88 SER A N 1
ATOM 654 C CA . SER A 1 88 ? -5.606 -6.974 -9.873 1.00 43.69 88 SER A CA 1
ATOM 655 C C . SER A 1 88 ? -4.405 -6.044 -9.950 1.00 43.69 88 SER A C 1
ATOM 657 O O . SER A 1 88 ? -3.265 -6.518 -9.950 1.00 43.69 88 SER A O 1
ATOM 659 N N . SER A 1 89 ? -4.683 -4.747 -10.085 1.00 48.31 89 SER A N 1
ATOM 660 C CA . SER A 1 89 ? -3.657 -3.724 -10.173 1.00 48.31 89 SER A CA 1
ATOM 661 C C . SER A 1 89 ? -2.714 -3.872 -8.980 1.00 48.31 89 SER A C 1
ATOM 663 O O . SER A 1 89 ? -3.180 -4.140 -7.863 1.00 48.31 89 SER A O 1
ATOM 665 N N . PRO A 1 90 ? -1.399 -3.728 -9.195 1.00 53.47 90 PRO A N 1
ATOM 666 C CA . PRO A 1 90 ? -0.461 -3.578 -8.098 1.00 53.47 90 PRO A CA 1
ATOM 667 C C . PRO A 1 90 ? -0.995 -2.522 -7.127 1.00 53.47 90 PRO A C 1
ATOM 669 O O . PRO A 1 90 ? -1.621 -1.553 -7.544 1.00 53.47 90 PRO A O 1
ATOM 672 N N . THR A 1 91 ? -0.844 -2.752 -5.825 1.00 55.97 91 THR A N 1
ATOM 673 C CA . THR A 1 91 ? -1.366 -1.831 -4.810 1.00 55.97 91 THR A CA 1
ATOM 674 C C . THR A 1 91 ? -0.599 -0.515 -4.902 1.00 55.97 91 THR A C 1
ATOM 676 O O . THR A 1 91 ? 0.490 -0.398 -4.346 1.00 55.97 91 THR A O 1
ATOM 679 N N . ASP A 1 92 ? -1.147 0.439 -5.647 1.00 64.94 92 ASP A N 1
ATOM 680 C CA . ASP A 1 92 ? -0.616 1.790 -5.786 1.00 64.94 92 ASP A CA 1
ATOM 681 C C . ASP A 1 92 ? -0.790 2.538 -4.450 1.00 64.94 92 ASP A C 1
ATOM 683 O O . ASP A 1 92 ? -1.822 2.404 -3.782 1.00 64.94 92 ASP A O 1
ATOM 687 N N . GLY A 1 93 ? 0.242 3.267 -4.014 1.00 70.81 93 GLY A N 1
ATOM 688 C CA . GLY A 1 93 ? 0.226 4.031 -2.762 1.00 70.81 93 GLY A CA 1
ATOM 689 C C . GLY A 1 93 ? 1.442 3.838 -1.849 1.00 70.81 93 GLY A C 1
ATOM 690 O O . GLY A 1 93 ? 2.428 3.177 -2.182 1.00 70.81 93 GLY A O 1
ATOM 691 N N . VAL A 1 94 ? 1.380 4.434 -0.653 1.00 78.69 94 VAL A N 1
ATOM 692 C CA . VAL A 1 94 ? 2.491 4.437 0.316 1.00 78.69 94 VAL A CA 1
ATOM 693 C C . VAL A 1 94 ? 2.891 3.020 0.723 1.00 78.69 94 VAL A C 1
ATOM 695 O O . VAL A 1 94 ? 2.073 2.203 1.142 1.00 78.69 94 VAL A O 1
ATOM 698 N N . GLY A 1 95 ? 4.189 2.737 0.632 1.00 80.25 95 GLY A N 1
ATOM 699 C CA . GLY A 1 95 ? 4.767 1.433 0.917 1.00 80.25 95 GLY A CA 1
ATOM 700 C C . GLY A 1 95 ? 4.780 0.468 -0.268 1.00 80.25 95 GLY A C 1
ATOM 701 O O . GLY A 1 9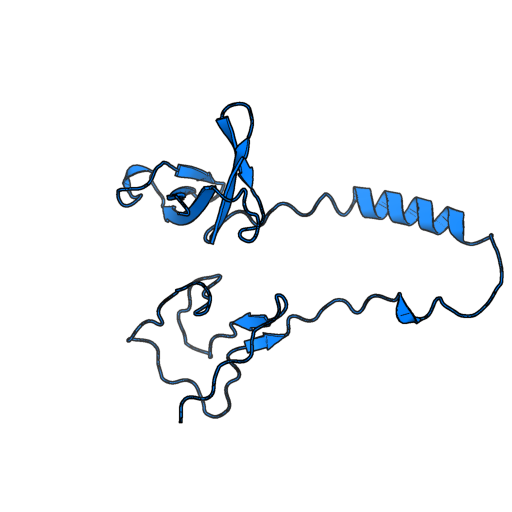5 ? 5.294 -0.637 -0.081 1.00 80.25 95 GLY A O 1
ATOM 702 N N . SER A 1 96 ? 4.269 0.869 -1.438 1.00 84.94 96 SER A N 1
ATOM 703 C CA . SER A 1 96 ? 4.442 0.149 -2.705 1.00 84.94 96 SER A CA 1
ATOM 704 C C . SER A 1 96 ? 5.896 0.200 -3.177 1.00 84.94 96 SER A C 1
ATOM 706 O O . SER A 1 96 ? 6.632 1.142 -2.860 1.00 84.94 96 SER A O 1
ATOM 708 N N . CYS A 1 97 ? 6.320 -0.834 -3.904 1.00 88.38 97 CYS A N 1
ATOM 709 C CA . CYS A 1 97 ? 7.668 -0.930 -4.445 1.00 88.38 97 CYS A CA 1
ATOM 710 C C . CYS A 1 97 ? 7.649 -0.882 -5.963 1.00 88.38 97 CYS A C 1
ATOM 712 O O . CYS A 1 97 ? 6.744 -1.394 -6.614 1.00 88.38 97 CYS A O 1
ATOM 714 N N . TRP A 1 98 ? 8.676 -0.259 -6.516 1.00 88.25 98 TRP A N 1
ATOM 715 C CA . TRP A 1 98 ? 8.783 0.053 -7.925 1.00 88.25 98 TRP A CA 1
ATOM 716 C C . TRP A 1 98 ? 10.147 -0.372 -8.443 1.00 88.25 98 TRP A C 1
ATOM 718 O O . TRP A 1 98 ? 11.158 -0.348 -7.733 1.00 88.25 98 TRP A O 1
ATOM 728 N N . THR A 1 99 ? 10.167 -0.774 -9.703 1.00 90.38 99 THR A N 1
ATOM 729 C CA . THR A 1 99 ? 11.384 -1.087 -10.443 1.00 90.38 99 THR A CA 1
ATOM 730 C C . THR A 1 99 ? 11.408 -0.293 -11.736 1.00 90.38 99 THR A C 1
ATOM 732 O O . THR A 1 99 ? 10.358 -0.026 -12.330 1.00 90.38 99 THR A O 1
ATOM 735 N N . GLU A 1 100 ? 12.599 0.091 -12.173 1.00 88.00 100 GLU A N 1
ATOM 736 C CA . GLU A 1 100 ? 12.793 0.741 -13.461 1.00 88.00 100 GLU A CA 1
ATOM 737 C C . GLU A 1 100 ? 12.914 -0.326 -14.554 1.00 88.00 100 GLU A C 1
ATOM 739 O O . GLU A 1 100 ? 13.812 -1.169 -14.544 1.00 88.00 100 GLU A O 1
ATOM 744 N N . GLY A 1 101 ? 11.966 -0.325 -15.491 1.00 83.25 101 GLY A N 1
ATOM 745 C CA . GLY A 1 101 ? 12.008 -1.195 -16.659 1.00 83.25 101 GLY A CA 1
ATOM 746 C C . GLY A 1 101 ? 12.959 -0.673 -17.736 1.00 83.25 101 GLY A C 1
ATOM 747 O O . GLY A 1 101 ? 13.399 0.477 -17.726 1.00 83.25 101 GLY A O 1
ATOM 748 N N . SER A 1 102 ? 13.223 -1.509 -18.738 1.00 69.06 102 SER A N 1
ATOM 749 C CA . SER A 1 102 ? 13.971 -1.118 -19.934 1.00 69.06 102 SER A CA 1
ATOM 750 C C . SER A 1 102 ? 13.226 0.002 -20.673 1.00 69.06 102 SER A C 1
ATOM 752 O O . SER A 1 102 ? 12.218 -0.256 -21.332 1.00 69.06 102 SER A O 1
ATOM 754 N N . GLY A 1 103 ? 13.697 1.241 -20.519 1.00 73.00 103 GLY A N 1
ATOM 755 C CA . GLY A 1 103 ? 13.079 2.448 -21.081 1.00 73.00 103 GLY A CA 1
ATOM 756 C C . GLY A 1 103 ? 12.724 3.540 -20.066 1.00 73.00 103 GLY A C 1
ATOM 757 O O . GLY A 1 103 ? 12.001 4.463 -20.430 1.00 73.00 103 GLY A O 1
ATOM 758 N N . GLY A 1 104 ? 13.175 3.442 -18.809 1.00 75.94 104 GLY A N 1
ATOM 759 C CA . GLY A 1 104 ? 12.940 4.476 -17.788 1.00 75.94 104 GLY A CA 1
ATOM 760 C C . GLY A 1 104 ? 11.517 4.495 -17.229 1.00 75.94 104 GLY A C 1
ATOM 761 O O . GLY A 1 104 ? 11.124 5.416 -16.515 1.00 75.94 104 GLY A O 1
ATOM 762 N N . ARG A 1 105 ? 10.710 3.483 -17.566 1.00 77.12 105 ARG A N 1
ATOM 763 C CA . ARG A 1 105 ? 9.328 3.370 -17.105 1.00 77.12 105 ARG A CA 1
ATOM 764 C C . ARG A 1 105 ? 9.299 2.631 -15.776 1.00 77.12 105 ARG A C 1
ATOM 766 O O . ARG A 1 105 ? 9.700 1.470 -15.703 1.00 77.12 105 ARG A O 1
ATOM 773 N N . LEU A 1 106 ? 8.799 3.297 -14.743 1.00 82.94 106 LEU A N 1
ATOM 774 C CA . LEU A 1 106 ? 8.601 2.689 -13.434 1.00 82.94 106 LEU A CA 1
ATOM 775 C C . LEU A 1 106 ? 7.400 1.740 -13.482 1.00 82.94 106 LEU A C 1
ATOM 777 O O . LEU A 1 106 ? 6.335 2.078 -14.002 1.00 82.94 106 LEU A O 1
ATOM 781 N N . THR A 1 107 ? 7.594 0.531 -12.964 1.00 84.88 107 THR A N 1
ATOM 782 C CA . THR A 1 107 ? 6.553 -0.496 -12.856 1.00 84.88 107 THR A CA 1
ATOM 783 C C . THR A 1 107 ? 6.467 -0.984 -11.422 1.00 84.88 107 THR A C 1
ATOM 785 O O . THR A 1 107 ? 7.491 -1.197 -10.770 1.00 84.88 107 THR A O 1
ATOM 788 N N . SER A 1 108 ? 5.241 -1.120 -10.924 1.00 84.00 108 SER A N 1
ATOM 789 C CA . SER A 1 108 ? 5.001 -1.591 -9.567 1.00 84.00 108 SER A 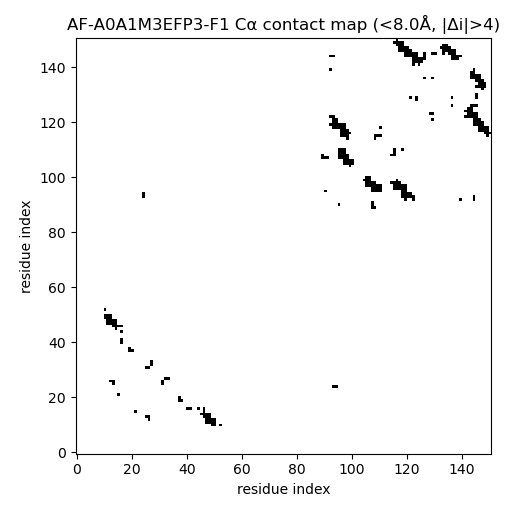CA 1
ATOM 790 C C . SER A 1 108 ? 5.299 -3.087 -9.475 1.00 84.00 108 SER A C 1
ATOM 792 O O . SER A 1 108 ? 4.945 -3.869 -10.364 1.00 84.00 108 SER A O 1
ATOM 794 N N . VAL A 1 109 ? 6.011 -3.472 -8.421 1.00 86.81 109 VAL A N 1
ATOM 795 C CA . VAL A 1 109 ? 6.485 -4.833 -8.161 1.00 86.81 109 VAL A CA 1
ATOM 796 C C . VAL A 1 109 ? 6.322 -5.179 -6.689 1.00 86.81 109 VAL A C 1
ATOM 798 O O . VAL A 1 109 ? 6.271 -4.310 -5.818 1.00 86.81 109 VAL A O 1
ATOM 801 N N . ASP A 1 110 ? 6.309 -6.474 -6.389 1.00 82.00 110 ASP A N 1
ATOM 802 C CA . ASP A 1 110 ? 6.378 -6.935 -5.009 1.00 82.00 110 ASP A CA 1
ATOM 803 C C . ASP A 1 110 ? 7.658 -6.443 -4.325 1.00 82.00 110 ASP A C 1
ATOM 805 O O . ASP A 1 110 ? 8.766 -6.636 -4.825 1.00 82.00 110 ASP A O 1
ATOM 809 N N . CYS A 1 111 ? 7.513 -5.875 -3.128 1.00 81.94 111 CYS A N 1
ATOM 810 C CA . CYS A 1 111 ? 8.638 -5.410 -2.313 1.00 81.94 111 CYS A CA 1
ATOM 811 C C . CYS A 1 111 ? 9.606 -6.524 -1.888 1.00 81.94 111 CYS A C 1
ATOM 813 O O . CYS A 1 111 ? 10.720 -6.240 -1.465 1.00 81.94 111 CYS A O 1
ATOM 815 N N . SER A 1 112 ? 9.180 -7.787 -1.954 1.00 82.38 112 SER A N 1
ATOM 816 C CA . SER A 1 112 ? 10.035 -8.954 -1.708 1.00 82.38 112 SER A CA 1
ATOM 817 C C . SER A 1 112 ? 10.861 -9.360 -2.931 1.00 82.38 112 SER A C 1
ATOM 819 O O . SER A 1 112 ? 11.727 -10.228 -2.823 1.00 82.38 112 SER A O 1
ATOM 821 N N . SER A 1 113 ? 10.598 -8.766 -4.097 1.00 81.75 113 SER A N 1
ATOM 822 C CA . SER A 1 113 ? 11.367 -9.007 -5.309 1.00 81.75 113 SER A CA 1
ATOM 823 C C . SER A 1 113 ? 12.746 -8.369 -5.189 1.00 81.75 113 SER A C 1
ATOM 825 O O . SER A 1 113 ? 12.870 -7.200 -4.837 1.00 81.75 113 SER A O 1
ATOM 827 N N . SER A 1 114 ? 13.783 -9.091 -5.610 1.00 82.69 114 SER A N 1
ATOM 828 C CA . SER A 1 114 ? 15.142 -8.548 -5.754 1.00 82.69 114 SER A CA 1
ATOM 829 C C . SER A 1 114 ? 15.249 -7.429 -6.798 1.00 82.69 114 SER A C 1
ATOM 831 O O . SER A 1 114 ? 16.305 -6.824 -6.946 1.00 82.69 114 SER A O 1
ATOM 833 N N . ARG A 1 115 ? 14.168 -7.162 -7.542 1.00 82.62 115 ARG A N 1
ATOM 834 C CA . ARG A 1 115 ? 14.072 -6.074 -8.519 1.00 82.62 115 ARG A CA 1
ATOM 835 C C . ARG A 1 115 ? 13.458 -4.803 -7.936 1.00 82.62 115 ARG A C 1
ATOM 837 O O . ARG A 1 115 ? 13.383 -3.816 -8.656 1.00 82.62 115 ARG A O 1
ATOM 844 N N . ALA A 1 116 ? 12.975 -4.806 -6.694 1.00 87.19 116 ALA A N 1
ATOM 845 C CA . ALA A 1 116 ? 12.468 -3.594 -6.060 1.00 87.19 116 ALA A CA 1
ATOM 846 C C . ALA A 1 116 ? 13.630 -2.611 -5.841 1.00 87.19 116 ALA A C 1
ATOM 848 O O . ALA A 1 116 ? 14.519 -2.866 -5.034 1.00 87.19 116 ALA A O 1
ATOM 849 N N . MET A 1 117 ? 13.635 -1.516 -6.601 1.00 88.88 117 MET A N 1
ATOM 850 C CA . MET A 1 117 ? 14.689 -0.491 -6.551 1.00 88.88 117 MET A CA 1
ATOM 851 C C . MET A 1 117 ? 14.233 0.761 -5.803 1.00 88.88 117 MET A C 1
ATOM 853 O O . MET A 1 117 ? 15.045 1.468 -5.208 1.00 88.88 117 MET A O 1
ATOM 857 N N . TYR A 1 118 ? 12.929 1.030 -5.822 1.00 88.69 118 TYR A N 1
ATOM 858 C CA . TYR A 1 118 ? 12.328 2.183 -5.174 1.00 88.69 118 TYR A CA 1
ATOM 859 C C . TYR A 1 118 ? 11.141 1.754 -4.325 1.00 88.69 118 TYR A C 1
ATOM 861 O O . TYR A 1 118 ? 10.435 0.800 -4.647 1.00 88.69 118 TYR A O 1
ATOM 869 N N . ARG A 1 119 ? 10.883 2.503 -3.259 1.00 88.38 119 ARG A N 1
ATOM 870 C CA . ARG A 1 119 ? 9.702 2.358 -2.413 1.00 88.38 119 ARG A CA 1
ATOM 871 C C . ARG A 1 119 ? 9.049 3.711 -2.200 1.00 88.38 119 ARG A C 1
ATOM 873 O O . ARG A 1 119 ? 9.749 4.692 -1.958 1.00 88.38 119 ARG A O 1
ATOM 880 N N . VAL A 1 120 ? 7.722 3.760 -2.246 1.00 88.81 120 VAL A N 1
ATOM 881 C CA . VAL A 1 120 ? 6.978 4.975 -1.903 1.00 88.81 120 VAL A CA 1
ATOM 882 C C . VAL A 1 120 ? 7.011 5.162 -0.390 1.00 88.81 120 VAL A C 1
ATOM 884 O O . VAL A 1 120 ? 6.522 4.306 0.352 1.00 88.81 120 VAL A O 1
ATOM 887 N N . SER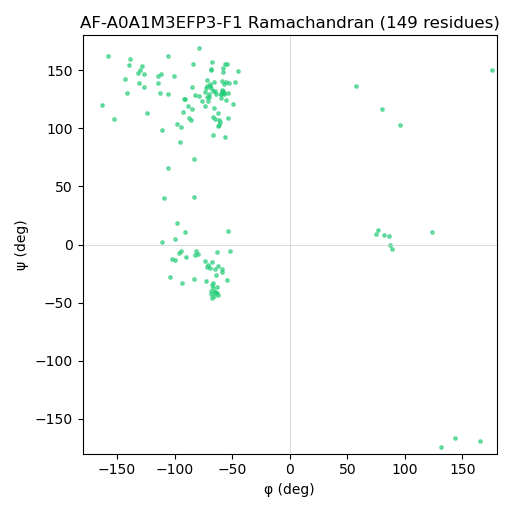 A 1 121 ? 7.583 6.268 0.077 1.00 85.12 121 SER A N 1
ATOM 888 C CA . SER A 1 121 ? 7.681 6.585 1.507 1.00 85.12 121 SER A CA 1
ATOM 889 C C . SER A 1 121 ? 6.527 7.452 2.002 1.00 85.12 121 SER A C 1
ATOM 891 O O . SER A 1 121 ? 6.080 7.281 3.136 1.00 85.12 121 SER A O 1
ATOM 893 N N . SER A 1 122 ? 6.005 8.344 1.160 1.00 85.56 122 SER A N 1
ATOM 894 C CA . SER A 1 122 ? 4.898 9.240 1.499 1.00 85.56 122 SER A CA 1
ATOM 895 C C . SER A 1 122 ? 4.167 9.750 0.254 1.00 85.56 122 SER A C 1
ATOM 897 O O . SER A 1 122 ? 4.689 9.680 -0.857 1.00 85.56 122 SER A O 1
ATOM 899 N N . VAL A 1 123 ? 2.949 10.266 0.449 1.00 87.88 123 VAL A N 1
ATOM 900 C CA . VAL A 1 123 ? 2.174 10.991 -0.571 1.00 87.88 123 VAL A CA 1
ATOM 901 C C . VAL A 1 123 ? 2.061 12.441 -0.124 1.00 87.88 123 VAL A C 1
ATOM 903 O O . VAL A 1 123 ? 1.688 12.715 1.019 1.00 87.88 123 VAL A O 1
ATOM 906 N N . VAL A 1 124 ? 2.381 13.367 -1.019 1.00 86.00 124 VAL A N 1
ATOM 907 C CA . VAL A 1 124 ? 2.381 14.806 -0.756 1.00 86.00 124 VAL A CA 1
ATOM 908 C C . VAL A 1 124 ? 1.579 15.559 -1.813 1.00 86.00 124 VAL A C 1
ATOM 910 O O . VAL A 1 124 ? 1.459 15.136 -2.959 1.00 86.00 124 VAL A O 1
ATOM 913 N N . ALA A 1 125 ? 1.049 16.725 -1.447 1.00 86.38 125 ALA A N 1
ATOM 914 C CA . ALA A 1 125 ? 0.271 17.552 -2.371 1.00 86.38 125 ALA A CA 1
ATOM 915 C C . ALA A 1 125 ? 1.127 18.241 -3.454 1.00 86.38 125 ALA A C 1
ATOM 917 O O . ALA A 1 125 ? 0.591 18.692 -4.462 1.00 86.38 125 ALA A O 1
ATOM 918 N N . ARG A 1 126 ? 2.446 18.371 -3.242 1.00 79.50 126 ARG A N 1
ATOM 919 C CA . ARG A 1 126 ? 3.393 19.017 -4.168 1.00 79.50 126 ARG A CA 1
ATOM 920 C C . ARG A 1 126 ? 4.730 18.275 -4.165 1.00 79.50 126 ARG A C 1
ATOM 922 O O . ARG A 1 126 ? 5.176 17.904 -3.080 1.00 79.50 126 ARG A O 1
ATOM 929 N N . PRO A 1 127 ? 5.416 18.139 -5.311 1.00 79.62 127 PRO A N 1
ATOM 930 C CA . PRO A 1 127 ? 6.652 17.357 -5.411 1.00 79.62 127 PRO A CA 1
ATOM 931 C C . PRO A 1 127 ? 7.801 17.932 -4.570 1.00 79.62 127 PRO A C 1
ATOM 933 O O . PRO A 1 127 ? 8.669 17.204 -4.099 1.00 79.62 127 PRO A O 1
ATOM 936 N N . GLU A 1 128 ? 7.782 19.241 -4.320 1.00 82.44 128 GLU A N 1
ATOM 937 C CA . GLU A 1 128 ? 8.764 19.953 -3.494 1.00 82.44 128 GLU A CA 1
ATOM 938 C C . GLU A 1 128 ? 8.749 19.520 -2.020 1.00 82.44 128 GLU A C 1
ATOM 940 O O . GLU A 1 128 ? 9.729 19.717 -1.305 1.00 82.44 128 GLU A O 1
ATOM 945 N N . LEU A 1 129 ? 7.641 18.930 -1.562 1.00 83.19 129 LEU A N 1
ATOM 946 C CA . LEU A 1 129 ? 7.482 18.448 -0.191 1.00 83.19 129 LEU A CA 1
ATOM 947 C C . LEU A 1 129 ? 8.115 17.066 0.023 1.00 83.19 129 LEU A C 1
ATOM 949 O O . LEU A 1 129 ? 8.168 16.593 1.160 1.00 83.19 129 LEU A O 1
ATOM 953 N N . CYS A 1 130 ? 8.613 16.416 -1.033 1.00 84.25 130 CYS A N 1
ATOM 954 C CA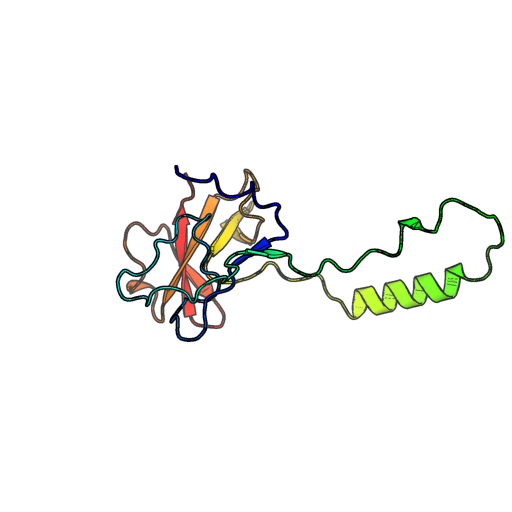 . CYS A 1 130 ? 9.388 15.194 -0.880 1.00 84.25 130 CYS A CA 1
ATOM 955 C C . CYS A 1 130 ? 10.703 15.496 -0.156 1.00 84.25 130 CYS A C 1
ATOM 957 O O . CYS A 1 130 ? 11.548 16.249 -0.644 1.00 84.25 130 CYS A O 1
ATOM 959 N N . SER A 1 131 ? 10.886 14.898 1.025 1.00 74.25 131 SER A N 1
ATOM 960 C CA . SER A 1 131 ? 12.117 15.060 1.799 1.00 74.25 131 SER A CA 1
ATOM 961 C C . SER A 1 131 ? 13.329 14.598 0.986 1.00 74.25 131 SER A C 1
ATOM 963 O O . SER A 1 131 ? 13.325 13.523 0.387 1.00 74.25 131 SER A O 1
ATOM 965 N N . LYS A 1 132 ? 14.390 15.412 0.966 1.00 72.88 132 LYS A N 1
ATOM 966 C CA . LYS A 1 132 ? 15.686 14.997 0.417 1.00 72.88 132 LYS A CA 1
ATOM 967 C C . LYS A 1 132 ? 16.341 13.978 1.364 1.00 72.88 132 LYS A C 1
ATOM 969 O O . LYS A 1 132 ? 16.263 14.185 2.574 1.00 72.88 132 LYS A O 1
ATOM 974 N N . PRO A 1 133 ? 17.026 12.938 0.853 1.00 55.22 133 PRO A N 1
ATOM 975 C CA . PRO A 1 133 ? 17.341 12.660 -0.550 1.00 55.22 133 PRO A CA 1
ATOM 976 C C . PRO A 1 133 ? 16.326 11.700 -1.202 1.00 55.22 133 PRO A C 1
ATOM 978 O O . PRO A 1 133 ? 16.529 10.489 -1.230 1.00 55.22 133 PRO A O 1
ATOM 981 N N . SER A 1 134 ? 15.237 12.232 -1.757 1.00 66.31 134 SER A N 1
ATOM 982 C CA . SER A 1 134 ? 14.359 11.455 -2.630 1.00 66.31 134 SER A CA 1
ATOM 983 C C . SER A 1 134 ? 14.942 11.418 -4.053 1.00 66.31 134 SER A C 1
ATOM 985 O O . SER A 1 134 ? 15.255 12.485 -4.591 1.00 66.31 134 SER A O 1
ATOM 987 N N . PRO A 1 135 ? 15.087 10.238 -4.685 1.00 75.00 135 PRO A N 1
ATOM 988 C CA . PRO A 1 135 ? 15.494 10.122 -6.085 1.00 75.00 135 PRO A CA 1
ATOM 989 C C . PRO A 1 135 ? 14.437 10.652 -7.067 1.00 75.00 135 PRO A C 1
ATOM 991 O O . PRO A 1 135 ? 14.758 10.873 -8.231 1.00 75.00 135 PRO A O 1
ATOM 994 N N . GLY A 1 136 ? 13.192 10.868 -6.627 1.00 83.94 136 GLY A N 1
ATOM 995 C CA . GLY A 1 136 ? 12.128 11.378 -7.485 1.00 83.94 136 GLY A CA 1
ATOM 996 C C . GLY A 1 136 ? 10.732 11.218 -6.891 1.00 83.94 136 GLY A C 1
ATOM 997 O O . GLY A 1 136 ? 10.557 10.897 -5.714 1.00 83.94 136 GLY A O 1
ATOM 998 N N . TYR A 1 137 ? 9.722 11.447 -7.719 1.00 85.94 137 TYR A N 1
ATOM 999 C CA . TYR A 1 137 ? 8.326 11.259 -7.347 1.00 85.94 137 TYR A CA 1
ATOM 1000 C C . TYR A 1 137 ? 7.539 10.625 -8.496 1.00 85.94 137 TYR A C 1
ATOM 1002 O O . TYR A 1 137 ? 7.912 10.776 -9.661 1.00 85.94 137 TYR A O 1
ATOM 1010 N N . LEU A 1 138 ? 6.456 9.927 -8.163 1.00 84.38 138 LEU A N 1
ATOM 1011 C CA . LEU A 1 138 ? 5.437 9.495 -9.119 1.00 84.38 138 LEU A CA 1
ATOM 1012 C C . LEU A 1 138 ? 4.239 10.433 -9.039 1.00 84.38 138 LEU A C 1
ATOM 1014 O O . LEU A 1 138 ? 3.902 10.927 -7.965 1.00 84.38 138 LEU A O 1
ATOM 1018 N N . ASP A 1 139 ? 3.603 10.678 -10.176 1.00 83.19 139 ASP A N 1
ATOM 1019 C CA . ASP A 1 139 ? 2.326 11.383 -10.221 1.00 83.19 139 ASP A CA 1
ATOM 1020 C C . ASP A 1 139 ? 1.202 10.359 -10.016 1.00 83.19 139 ASP A C 1
ATOM 1022 O O . ASP A 1 139 ? 0.977 9.488 -10.863 1.00 83.19 139 ASP A O 1
ATOM 1026 N N . GLY A 1 140 ? 0.578 10.394 -8.842 1.00 76.38 140 GLY A N 1
ATOM 1027 C CA . GLY A 1 140 ? -0.494 9.492 -8.439 1.00 76.38 140 GLY A CA 1
ATOM 1028 C C . GLY A 1 140 ? -1.855 10.186 -8.464 1.00 76.38 140 GLY A C 1
ATOM 1029 O O . GLY A 1 140 ? -1.968 11.407 -8.405 1.00 76.38 140 GLY A O 1
ATOM 1030 N N . ALA A 1 141 ? -2.934 9.399 -8.473 1.00 71.94 141 ALA A N 1
ATOM 1031 C CA . ALA A 1 141 ? -4.300 9.934 -8.551 1.00 71.94 141 ALA A CA 1
ATOM 1032 C C . ALA A 1 141 ? -4.671 10.889 -7.395 1.00 71.94 141 ALA A C 1
ATOM 1034 O O . ALA A 1 141 ? -5.570 11.716 -7.535 1.00 71.94 141 ALA A O 1
ATOM 1035 N N . THR A 1 142 ? -3.998 10.769 -6.248 1.00 70.38 142 THR A N 1
ATOM 1036 C CA . THR A 1 142 ? -4.261 11.556 -5.033 1.00 70.38 142 THR A CA 1
ATOM 1037 C C . THR A 1 142 ? -3.152 12.556 -4.692 1.00 70.38 142 THR A C 1
ATOM 1039 O O . THR A 1 142 ? -3.240 13.213 -3.654 1.00 70.38 142 THR A O 1
ATOM 1042 N N . GLY A 1 143 ? -2.105 12.670 -5.515 1.00 82.94 143 GLY A N 1
ATOM 1043 C CA . GLY A 1 143 ? -0.954 13.543 -5.269 1.00 82.94 143 GLY A CA 1
ATOM 1044 C C . GLY A 1 143 ? 0.368 12.937 -5.737 1.00 82.94 143 GLY A C 1
ATOM 1045 O O . GLY A 1 143 ? 0.395 11.938 -6.446 1.00 82.94 143 GLY A O 1
ATOM 1046 N N . PHE A 1 144 ? 1.477 13.530 -5.302 1.00 84.94 144 PHE A N 1
ATOM 1047 C CA . PHE A 1 144 ? 2.818 13.090 -5.676 1.00 84.94 144 PHE A CA 1
ATOM 1048 C C . PHE A 1 144 ? 3.351 12.071 -4.669 1.00 84.94 144 PHE A C 1
ATOM 1050 O O . PHE A 1 144 ? 3.407 12.338 -3.468 1.00 84.94 144 PHE A O 1
ATOM 1057 N N . GLU A 1 145 ? 3.754 10.903 -5.151 1.00 87.25 145 GLU A N 1
ATOM 1058 C CA . GLU A 1 145 ? 4.290 9.819 -4.334 1.00 87.25 145 GLU A CA 1
ATOM 1059 C C . GLU A 1 145 ? 5.813 9.928 -4.269 1.00 87.25 145 GLU A C 1
ATOM 1061 O O . GLU A 1 145 ? 6.504 9.773 -5.276 1.00 87.25 145 GLU A O 1
ATOM 1066 N N . CYS A 1 146 ? 6.362 10.202 -3.090 1.00 87.50 146 CYS A N 1
ATOM 1067 C CA . CYS A 1 146 ? 7.797 10.367 -2.912 1.00 87.50 146 CYS A CA 1
ATOM 1068 C C . CYS A 1 146 ? 8.496 9.009 -2.913 1.00 87.50 146 CYS A C 1
ATOM 1070 O O . CYS A 1 146 ? 8.191 8.135 -2.096 1.00 87.50 146 CYS A O 1
ATOM 1072 N N . LEU A 1 147 ? 9.467 8.847 -3.808 1.00 87.88 147 LEU A N 1
ATOM 1073 C CA . LEU A 1 147 ? 10.249 7.625 -3.906 1.00 87.88 147 LEU A CA 1
ATOM 1074 C C . LEU A 1 147 ? 11.404 7.639 -2.906 1.00 87.88 147 LEU A C 1
ATOM 1076 O O . LEU A 1 147 ? 11.896 8.670 -2.458 1.00 87.88 147 LEU A O 1
ATOM 1080 N N . THR A 1 148 ? 11.861 6.462 -2.523 1.00 88.50 148 THR A N 1
ATOM 1081 C CA . THR A 1 148 ? 13.064 6.272 -1.719 1.00 88.50 148 THR A CA 1
ATOM 1082 C C . THR A 1 148 ? 13.774 5.047 -2.259 1.00 88.50 148 THR A C 1
ATOM 1084 O O . THR A 1 148 ? 13.133 4.023 -2.489 1.00 88.50 148 THR A O 1
ATOM 1087 N N . ALA A 1 149 ? 15.076 5.162 -2.517 1.00 85.06 149 ALA A N 1
ATOM 1088 C CA . ALA A 1 149 ? 15.862 4.036 -3.001 1.00 85.06 149 ALA A CA 1
ATOM 1089 C C . ALA A 1 149 ? 15.902 2.942 -1.928 1.00 85.06 149 ALA A C 1
ATOM 1091 O O . ALA A 1 149 ? 16.196 3.219 -0.762 1.00 85.06 149 ALA A O 1
ATOM 1092 N N . THR A 1 150 ? 15.587 1.711 -2.315 1.00 76.44 150 THR A N 1
ATOM 1093 C CA . THR A 1 150 ? 15.760 0.536 -1.462 1.00 76.44 150 THR A CA 1
ATOM 1094 C C . THR A 1 150 ? 17.175 0.010 -1.670 1.00 76.44 150 THR A C 1
ATOM 1096 O O . THR A 1 150 ? 17.497 -0.473 -2.752 1.00 76.44 150 THR A O 1
ATOM 1099 N N . SER A 1 151 ? 18.029 0.189 -0.657 1.00 61.41 151 SER A N 1
ATOM 1100 C CA . SER A 1 151 ? 19.411 -0.312 -0.617 1.00 61.41 151 SER A CA 1
ATOM 1101 C C . SER A 1 151 ? 19.480 -1.809 -0.356 1.00 61.41 151 SER A C 1
ATOM 1103 O O . SER A 1 151 ? 18.727 -2.245 0.548 1.00 61.41 151 SER A O 1
#